Protein AF-A0AAQ4EVG7-F1 (afdb_monomer)

Organism: Amblyomma americanum (NCBI:txid6943)

Mean predicted aligned error: 14.58 Å

Sequence (174 aa):
LSRTGTLNSTKPNLTAVLCPAALTGAGLLLALVPSAGCNQALVSMLLVLAMGVYGLAAGGATPALVDMAPAHAGILYGIAGTVSNASGFLAPLIVGMLTSPAPSLGNWATVFYLTCGIYLLGALAFLAFGSAEVQPWAQPAPQHGTVASHIEHQADNAHRFDLTTSFAESFHMF

Solvent-accessible surface area (backbone atoms only — not comparable to full-atom values): 9787 Å² total; per-residue (Å²): 135,94,84,88,84,82,82,74,80,60,55,37,56,48,42,59,49,46,30,39,50,21,30,44,50,21,20,53,42,40,56,48,43,59,75,48,70,90,44,64,69,61,39,51,54,43,51,53,50,23,52,53,38,38,49,60,22,53,65,43,53,56,57,50,51,42,75,44,26,73,92,51,32,71,62,52,53,48,52,54,48,52,54,50,52,53,50,61,61,49,49,60,55,53,51,50,62,57,32,58,96,62,84,42,75,67,38,51,34,51,52,32,46,51,52,22,49,52,29,45,51,50,26,48,50,40,69,75,71,58,68,55,63,76,50,80,88,49,56,74,71,81,80,76,54,61,67,61,51,51,52,50,56,48,51,53,51,54,63,60,57,65,52,53,69,60,59,64,62,66,71,79,79,120

Foldseek 3Di:
DDDDPDDDPPLLVCLLVLQLVLLLVLLVLLLCLLVVPPPPVSNVVSNVVSVVSNVSNVVSVLVLLCLLAVPCSVVVVVVVVVVVVVVVVVLVVVLVVLQPPHRDSVSVSVSSNVSSVVSNVVSVCSVVPPDSDRDPVRPPPPPPCPVVVVVVVVVVVVVVVVCVVVVVVVVVPD

pLDDT: mean 71.8, std 14.84, range [40.91, 91.81]

Radius of gyration: 27.39 Å; Cα contacts (8 Å, |Δi|>4): 99; chains: 1; bounding box: 39×40×96 Å

Secondary structure (DSSP, 8-state):
----SSSSSHHHHHHHHHHHHHHHHHHHHHHHGGGGTT-HHHHHHHHHHHHHHHHHHHHHHHHHHHHH-TTTHHHHHHHHHHHHHHHHHHHHHHHHHHH-SS--HHHHHHHHHHHHHHHHHHHHHHHHH---S--GGGS-----SHHHHHHHHHHHHHHHHTTHHHHHTTTS--

Structure (mmCIF, N/CA/C/O backbone):
data_AF-A0AAQ4EVG7-F1
#
_entry.id   AF-A0AAQ4EVG7-F1
#
loop_
_atom_site.group_PDB
_atom_site.id
_atom_site.type_symbol
_atom_site.label_atom_id
_atom_site.label_alt_id
_atom_site.label_comp_id
_atom_site.label_asym_id
_atom_site.label_entity_id
_atom_site.label_seq_id
_atom_site.pdbx_PDB_ins_code
_atom_site.Cartn_x
_atom_site.Cartn_y
_atom_site.Cartn_z
_atom_site.occupancy
_atom_site.B_iso_or_equiv
_atom_site.auth_seq_id
_atom_site.auth_comp_id
_atom_site.auth_asym_id
_atom_site.auth_atom_id
_atom_site.pdbx_PDB_model_num
ATOM 1 N N . LEU A 1 1 ? -12.839 23.355 35.235 1.00 40.91 1 LEU A N 1
ATOM 2 C CA . LEU A 1 1 ? -12.023 23.974 34.166 1.00 40.91 1 LEU A CA 1
ATOM 3 C C . LEU A 1 1 ? -12.129 23.108 32.920 1.00 40.91 1 LEU A C 1
ATOM 5 O O . LEU A 1 1 ? -11.715 21.960 32.923 1.00 40.91 1 LEU A O 1
ATOM 9 N N . SER A 1 2 ? -12.831 23.666 31.939 1.00 45.38 2 SER A N 1
ATOM 10 C CA . SER A 1 2 ? -13.255 23.107 30.654 1.00 45.38 2 SER A CA 1
ATOM 11 C C . SER A 1 2 ? -12.107 22.515 29.822 1.00 45.38 2 SER A C 1
ATOM 13 O O . SER A 1 2 ? -11.216 23.277 29.467 1.00 45.38 2 SER A O 1
ATOM 15 N N . ARG A 1 3 ? -12.142 21.206 29.495 1.00 49.12 3 ARG A N 1
ATOM 16 C CA . ARG A 1 3 ? -11.472 20.567 28.327 1.00 49.12 3 ARG A CA 1
ATOM 17 C C . ARG A 1 3 ? -12.003 19.145 28.028 1.00 49.12 3 ARG A C 1
ATOM 19 O O . ARG A 1 3 ? -11.233 18.218 27.815 1.00 49.12 3 ARG A O 1
ATOM 26 N N . THR A 1 4 ? -13.316 18.942 27.977 1.00 51.12 4 THR A N 1
ATOM 27 C CA . THR A 1 4 ? -13.915 17.629 27.630 1.00 51.12 4 THR A CA 1
ATOM 28 C C . THR A 1 4 ? -15.071 17.779 26.638 1.00 51.12 4 THR A C 1
ATOM 30 O O . THR A 1 4 ? -16.145 17.230 26.836 1.00 51.12 4 THR A O 1
ATOM 33 N N . GLY A 1 5 ? -14.873 18.581 25.580 1.00 47.94 5 GLY A N 1
ATOM 34 C CA . GLY A 1 5 ? -15.971 19.005 24.698 1.00 47.94 5 GLY A CA 1
ATOM 35 C C . GLY A 1 5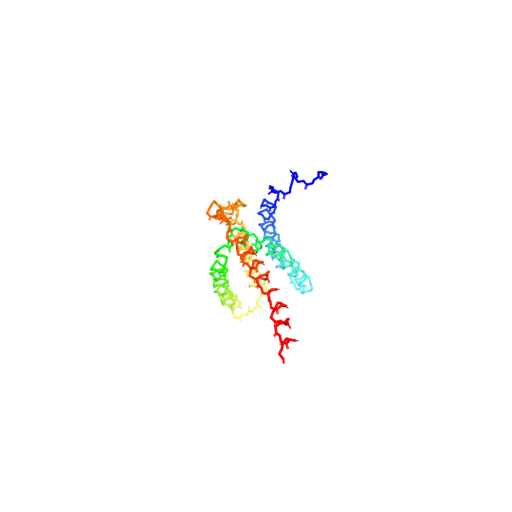 ? -15.955 18.547 23.234 1.00 47.94 5 GLY A C 1
ATOM 36 O O . GLY A 1 5 ? -17.029 18.433 22.663 1.00 47.94 5 GLY A O 1
ATOM 37 N N . THR A 1 6 ? -14.810 18.308 22.576 1.00 42.69 6 THR A N 1
ATOM 38 C CA . THR A 1 6 ? -14.808 18.263 21.086 1.00 42.69 6 THR A CA 1
ATOM 39 C C . THR A 1 6 ? -13.791 17.324 20.413 1.00 42.69 6 THR A C 1
ATOM 41 O O . THR A 1 6 ? -13.544 17.455 19.219 1.00 42.69 6 THR A O 1
ATOM 44 N N . LEU A 1 7 ? -13.198 16.351 21.116 1.00 50.75 7 LEU A N 1
ATOM 45 C CA . LEU A 1 7 ? -12.110 15.512 20.562 1.00 50.75 7 LEU A CA 1
ATOM 46 C C . LEU A 1 7 ? -12.462 14.031 20.318 1.00 50.75 7 LEU A C 1
ATOM 48 O O . LEU A 1 7 ? -11.545 13.220 20.181 1.00 50.75 7 LEU A O 1
ATOM 52 N N . ASN A 1 8 ? -13.751 13.664 20.265 1.00 46.84 8 ASN A N 1
ATOM 53 C CA . ASN A 1 8 ? -14.155 12.252 20.141 1.00 46.84 8 ASN A CA 1
ATOM 54 C C . ASN A 1 8 ? -14.869 11.866 18.830 1.00 46.84 8 ASN A C 1
ATOM 56 O O . ASN A 1 8 ? -14.777 10.716 18.431 1.00 46.84 8 ASN A O 1
ATOM 60 N N . SER A 1 9 ? -15.493 12.798 18.098 1.00 47.34 9 SER A N 1
ATOM 61 C CA . SER A 1 9 ? -16.103 12.481 16.786 1.00 47.34 9 SER A CA 1
ATOM 62 C C . SER A 1 9 ? -15.176 12.705 15.584 1.00 47.34 9 SER A C 1
ATOM 64 O O . SER A 1 9 ? -15.506 12.288 14.481 1.00 47.34 9 SER A O 1
ATOM 66 N N . THR A 1 10 ? -14.009 13.334 15.773 1.00 49.66 10 THR A N 1
ATOM 67 C CA . THR A 1 10 ? -13.109 13.741 14.670 1.00 49.66 10 THR A CA 1
ATOM 68 C C . THR A 1 10 ? -11.925 12.794 14.425 1.00 49.66 10 THR A C 1
ATOM 70 O O . THR A 1 10 ? -11.135 12.997 13.511 1.00 49.66 10 THR A O 1
ATOM 73 N N . LYS A 1 11 ? -11.732 11.777 15.268 1.00 51.19 11 LYS A N 1
ATOM 74 C CA . LYS A 1 11 ? -10.670 10.771 15.096 1.00 51.19 11 LYS A CA 1
ATOM 75 C C . LYS A 1 11 ? -11.030 9.663 14.092 1.00 51.19 11 LYS A C 1
ATOM 77 O O . LYS A 1 11 ? -10.172 9.345 13.264 1.00 51.19 11 LYS A O 1
ATOM 82 N N . PRO A 1 12 ? -12.257 9.101 14.091 1.00 54.12 12 PRO A N 1
ATOM 83 C CA . PRO A 1 12 ? -12.593 8.038 13.147 1.00 54.12 12 PRO A CA 1
ATOM 84 C C . PRO A 1 12 ? -12.619 8.547 11.699 1.00 54.12 12 PRO A C 1
ATOM 86 O O . PRO A 1 12 ? -11.968 7.979 10.824 1.00 54.12 12 PRO A O 1
ATOM 89 N N . ASN A 1 13 ? -13.278 9.677 11.444 1.00 58.50 13 ASN A N 1
ATOM 90 C CA . ASN A 1 13 ? -13.378 10.259 10.104 1.00 58.50 13 ASN A CA 1
ATOM 91 C C . ASN A 1 13 ? -12.028 10.756 9.554 1.00 58.50 13 ASN A C 1
ATOM 93 O O . ASN A 1 13 ? -11.767 10.581 8.368 1.00 58.50 13 ASN A O 1
ATOM 97 N N . LEU A 1 14 ? -11.145 11.327 10.383 1.00 64.88 14 LEU A N 1
ATOM 98 C CA . LEU A 1 14 ? -9.830 11.781 9.925 1.00 64.88 14 LEU A CA 1
ATOM 99 C C . LEU A 1 14 ? -8.975 10.601 9.464 1.00 64.88 14 LEU A C 1
ATOM 101 O O . LEU A 1 14 ? -8.371 10.672 8.402 1.00 64.88 14 LEU A O 1
ATOM 105 N N . THR A 1 15 ? -8.966 9.504 10.219 1.00 63.62 15 THR A N 1
ATOM 106 C CA . THR A 1 15 ? -8.204 8.296 9.866 1.00 63.62 15 THR A CA 1
ATOM 107 C C . THR A 1 15 ? -8.786 7.622 8.622 1.00 63.62 15 THR A C 1
ATOM 109 O O . THR A 1 15 ? -8.046 7.194 7.733 1.00 63.62 15 THR A O 1
ATOM 112 N N . ALA A 1 16 ? -10.117 7.610 8.515 1.00 65.19 16 ALA A N 1
ATOM 113 C CA . ALA A 1 16 ? -10.829 7.064 7.369 1.00 65.19 16 ALA A CA 1
ATOM 114 C C . ALA A 1 16 ? -10.698 7.902 6.090 1.00 65.19 16 ALA A C 1
ATOM 116 O O . ALA A 1 16 ? -10.800 7.352 5.003 1.00 65.19 16 ALA A O 1
ATOM 117 N N . VAL A 1 17 ? -10.445 9.209 6.182 1.00 69.31 17 VAL A N 1
ATOM 118 C CA . VAL A 1 17 ? -10.187 10.055 5.003 1.00 69.31 17 VAL A CA 1
ATOM 119 C C . VAL A 1 17 ? -8.691 10.111 4.682 1.00 69.31 17 VAL A C 1
ATOM 121 O O . VAL A 1 17 ? -8.308 10.087 3.512 1.00 69.31 17 VAL A O 1
ATOM 124 N N . LEU A 1 18 ? -7.829 10.121 5.702 1.00 75.12 18 LEU A N 1
ATOM 125 C CA . LEU A 1 18 ? -6.376 10.187 5.547 1.00 75.12 18 LEU A CA 1
ATOM 126 C C . LEU A 1 18 ? -5.813 8.942 4.858 1.00 75.12 18 LEU A C 1
ATOM 128 O O . LEU A 1 18 ? -4.967 9.073 3.980 1.00 75.12 18 LEU A O 1
ATOM 132 N N . CYS A 1 19 ? -6.283 7.748 5.222 1.00 75.44 19 CYS A N 1
ATOM 133 C CA . CYS A 1 19 ? -5.785 6.492 4.661 1.00 75.44 19 CYS A CA 1
ATOM 134 C C . CYS A 1 19 ? -6.013 6.376 3.134 1.00 75.44 19 CYS A C 1
ATOM 136 O O . CYS A 1 19 ? -5.030 6.241 2.402 1.00 75.44 19 CYS A O 1
ATOM 138 N N . PRO A 1 20 ? -7.243 6.516 2.596 1.00 76.94 20 PRO A N 1
ATOM 139 C CA . PRO A 1 20 ? -7.467 6.472 1.151 1.00 76.94 20 PRO A CA 1
ATOM 140 C C . PRO A 1 20 ? -6.840 7.668 0.417 1.00 76.94 20 PRO A C 1
ATOM 142 O O . PRO A 1 20 ? -6.373 7.507 -0.711 1.00 76.94 20 PRO A O 1
ATOM 145 N N . ALA A 1 21 ? -6.752 8.851 1.037 1.00 79.88 21 ALA A N 1
ATOM 146 C CA . ALA A 1 21 ? -6.054 9.997 0.445 1.00 79.88 21 ALA A CA 1
ATOM 147 C C . ALA A 1 21 ? -4.536 9.758 0.335 1.00 79.88 21 ALA A C 1
ATOM 149 O O . ALA A 1 21 ? -3.918 10.087 -0.676 1.00 79.88 21 ALA A O 1
ATOM 150 N N . ALA A 1 22 ? -3.927 9.129 1.339 1.00 81.19 22 ALA A N 1
ATOM 151 C CA . ALA A 1 22 ? -2.518 8.760 1.312 1.00 81.19 22 ALA A CA 1
ATOM 152 C C . ALA A 1 22 ? -2.242 7.616 0.320 1.00 81.19 22 ALA A C 1
ATOM 154 O O . ALA A 1 22 ? -1.247 7.659 -0.402 1.00 81.19 22 ALA A O 1
ATOM 155 N N . LEU A 1 23 ? -3.144 6.635 0.202 1.00 81.44 23 LEU A N 1
ATOM 156 C CA . LEU A 1 23 ? -3.038 5.555 -0.789 1.00 81.44 23 LEU A CA 1
ATOM 157 C C . LEU A 1 23 ? -3.149 6.076 -2.227 1.00 81.44 23 LEU A C 1
ATOM 159 O O . LEU A 1 23 ? -2.344 5.709 -3.084 1.00 81.44 23 LEU A O 1
ATOM 163 N N . THR A 1 24 ? -4.105 6.970 -2.489 1.00 83.94 24 THR A N 1
ATOM 164 C CA . THR A 1 24 ? -4.248 7.612 -3.806 1.00 83.94 24 THR A CA 1
ATOM 165 C C . THR A 1 24 ? -3.075 8.546 -4.108 1.00 83.94 24 THR A C 1
ATOM 167 O O . THR A 1 24 ? -2.566 8.528 -5.227 1.00 83.94 24 THR A O 1
ATOM 170 N N . GLY A 1 25 ? -2.571 9.288 -3.114 1.00 84.38 25 GLY A N 1
ATOM 171 C CA . GLY A 1 25 ? -1.364 10.110 -3.238 1.00 84.38 25 GLY A CA 1
ATOM 172 C C . GLY A 1 25 ? -0.113 9.290 -3.567 1.00 84.38 25 GLY A C 1
ATOM 173 O O . GLY A 1 25 ? 0.616 9.623 -4.501 1.00 84.38 25 GLY A O 1
ATOM 174 N N . ALA A 1 26 ? 0.110 8.177 -2.864 1.00 85.31 26 ALA A N 1
ATOM 175 C CA . ALA A 1 26 ? 1.210 7.260 -3.157 1.00 85.31 26 ALA A CA 1
ATOM 176 C C . ALA A 1 26 ? 1.058 6.608 -4.545 1.00 85.31 26 ALA A C 1
ATOM 178 O O . ALA A 1 26 ? 2.036 6.509 -5.286 1.00 85.31 26 ALA A O 1
ATOM 179 N N . GLY A 1 27 ? -0.163 6.220 -4.936 1.00 83.38 27 GLY A N 1
ATOM 180 C CA . GLY A 1 27 ? -0.451 5.656 -6.259 1.00 83.38 27 GLY A CA 1
ATOM 181 C C . GLY A 1 27 ? -0.185 6.647 -7.396 1.00 83.38 27 GLY A C 1
ATOM 182 O O . 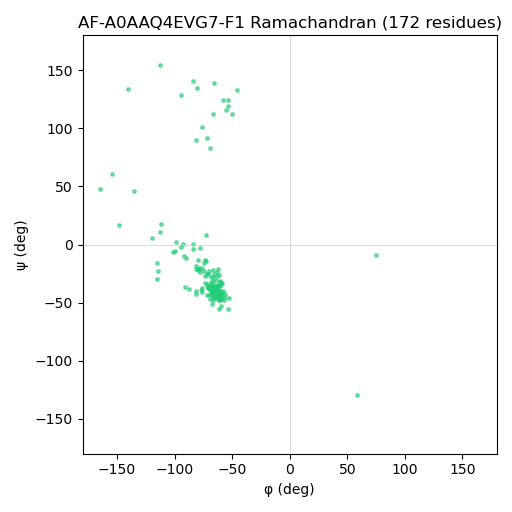GLY A 1 27 ? 0.436 6.290 -8.398 1.00 83.38 27 GLY A O 1
ATOM 183 N N . LEU A 1 28 ? -0.567 7.914 -7.214 1.00 84.44 28 LEU A N 1
ATOM 184 C CA . LEU A 1 28 ? -0.315 8.977 -8.187 1.00 84.44 28 LEU A CA 1
ATOM 185 C C . LEU A 1 28 ? 1.185 9.265 -8.342 1.00 84.44 28 LEU A C 1
ATOM 187 O O . LEU A 1 28 ? 1.668 9.418 -9.464 1.00 84.44 28 LEU A O 1
ATOM 191 N N . LEU A 1 29 ? 1.935 9.278 -7.234 1.00 83.25 29 LEU A N 1
ATOM 192 C CA . LEU A 1 29 ? 3.394 9.422 -7.265 1.00 83.25 29 LEU A CA 1
ATOM 193 C C . LEU A 1 29 ? 4.063 8.254 -8.002 1.00 83.25 29 LEU A C 1
ATOM 195 O O . LEU A 1 29 ? 4.976 8.482 -8.793 1.00 83.25 29 LEU A O 1
ATOM 199 N N . LEU A 1 30 ? 3.578 7.022 -7.811 1.00 82.31 30 LEU A N 1
ATOM 200 C CA . LEU A 1 30 ? 4.067 5.844 -8.535 1.00 82.31 30 LEU A CA 1
ATOM 201 C C . LEU A 1 30 ? 3.732 5.886 -10.031 1.00 82.31 30 LEU A C 1
ATOM 203 O O . LEU A 1 30 ? 4.564 5.499 -10.847 1.00 82.31 30 LEU A O 1
ATOM 207 N N . ALA A 1 31 ? 2.563 6.406 -10.412 1.00 84.56 31 ALA A N 1
ATOM 208 C CA . ALA A 1 31 ? 2.199 6.597 -11.818 1.00 84.56 31 ALA A CA 1
ATOM 209 C C . ALA A 1 31 ? 3.064 7.658 -12.525 1.00 84.56 31 ALA A C 1
ATOM 211 O O . ALA A 1 31 ? 3.185 7.631 -13.750 1.00 84.56 31 ALA A O 1
ATOM 212 N N . LEU A 1 32 ? 3.684 8.570 -11.767 1.00 84.19 32 LEU A N 1
ATOM 213 C CA . LEU A 1 32 ? 4.608 9.575 -12.291 1.00 84.19 32 LEU A CA 1
ATOM 214 C C . LEU A 1 32 ? 6.028 9.015 -12.506 1.00 84.19 32 LEU A C 1
ATOM 216 O O . LEU A 1 32 ? 6.771 9.553 -13.326 1.00 84.19 32 LEU A O 1
ATOM 220 N N . VAL A 1 33 ? 6.405 7.914 -11.844 1.00 84.88 33 VAL A N 1
ATOM 221 C CA . VAL A 1 33 ? 7.749 7.308 -11.953 1.00 84.88 33 VAL A CA 1
ATOM 222 C C . VAL A 1 33 ? 8.139 6.951 -13.400 1.00 84.88 33 VAL A C 1
ATOM 224 O O . VAL A 1 33 ? 9.242 7.318 -13.805 1.00 84.88 33 VAL A O 1
ATOM 227 N N . PRO A 1 34 ? 7.279 6.327 -14.231 1.00 81.69 34 PRO A N 1
ATOM 228 C CA . PRO A 1 34 ? 7.615 6.022 -15.624 1.00 81.69 34 PRO A CA 1
ATOM 229 C C . PRO A 1 34 ? 7.914 7.258 -16.485 1.00 81.69 34 PRO A C 1
ATOM 231 O O . PRO A 1 34 ? 8.676 7.165 -17.445 1.00 81.69 34 PRO A O 1
ATOM 234 N N . SER A 1 35 ? 7.356 8.425 -16.136 1.00 79.31 35 SER A N 1
ATOM 235 C CA . SER A 1 35 ? 7.592 9.679 -16.867 1.00 79.31 35 SER A CA 1
ATOM 236 C C . SER A 1 35 ? 8.981 10.284 -16.613 1.00 79.31 35 SER A C 1
ATOM 238 O O . SER A 1 35 ? 9.446 11.106 -17.399 1.00 79.31 35 SER A O 1
ATOM 240 N N . ALA A 1 36 ? 9.678 9.841 -15.559 1.00 78.12 36 ALA A N 1
ATOM 241 C CA . ALA A 1 36 ? 11.021 10.301 -15.198 1.00 78.12 36 ALA A CA 1
ATOM 242 C C . ALA A 1 36 ? 12.138 9.763 -16.120 1.00 78.12 36 ALA A C 1
ATOM 244 O O . ALA A 1 36 ? 13.269 10.260 -16.079 1.00 78.12 36 ALA A O 1
ATOM 245 N N . GLY A 1 37 ? 11.844 8.759 -16.957 1.00 74.50 37 GLY A N 1
ATOM 246 C CA . GLY A 1 37 ? 12.788 8.204 -17.930 1.00 74.50 37 GLY A CA 1
ATOM 247 C C . GLY A 1 37 ? 14.076 7.669 -17.288 1.00 74.50 37 GLY A C 1
ATOM 248 O O . GLY A 1 37 ? 14.032 6.894 -16.337 1.00 74.50 37 GLY A O 1
ATOM 249 N N . CYS A 1 38 ? 15.237 8.080 -17.815 1.00 74.62 38 CYS A N 1
ATOM 250 C CA . CYS A 1 38 ? 16.559 7.607 -17.372 1.00 74.62 38 CYS A CA 1
ATOM 251 C C . CYS A 1 38 ? 17.134 8.338 -16.142 1.00 74.62 38 CYS A C 1
ATOM 253 O O . CYS A 1 38 ? 18.255 8.033 -15.730 1.00 74.62 38 CYS A O 1
ATOM 255 N N . ASN A 1 39 ? 16.431 9.311 -15.549 1.00 83.88 39 ASN A N 1
ATOM 256 C CA . ASN A 1 39 ? 16.966 10.036 -14.395 1.00 83.88 39 ASN A CA 1
ATOM 257 C C . ASN A 1 39 ? 16.767 9.238 -13.095 1.00 83.88 39 ASN A C 1
ATOM 259 O O . ASN A 1 39 ? 15.769 9.389 -12.387 1.00 83.88 39 ASN A O 1
ATOM 263 N N . GLN A 1 40 ? 17.757 8.407 -12.767 1.00 81.25 40 GLN A N 1
ATOM 264 C CA . GLN A 1 40 ? 17.736 7.528 -11.596 1.00 81.25 40 GLN A CA 1
ATOM 265 C C . GLN A 1 40 ? 17.581 8.282 -10.263 1.00 81.25 40 GLN A C 1
ATOM 267 O O . GLN A 1 40 ? 16.931 7.774 -9.344 1.00 81.25 40 GLN A O 1
ATOM 272 N N . ALA A 1 41 ? 18.131 9.497 -10.152 1.00 86.50 41 ALA A N 1
ATOM 273 C CA . ALA A 1 41 ? 17.988 10.314 -8.948 1.00 86.50 41 ALA A CA 1
ATOM 274 C C . ALA A 1 41 ? 16.527 10.736 -8.744 1.00 86.50 41 ALA A C 1
ATOM 276 O O . ALA A 1 41 ? 15.987 10.594 -7.649 1.00 86.50 41 ALA A O 1
ATOM 277 N N . LEU A 1 42 ? 15.857 11.176 -9.813 1.00 85.75 42 LEU A N 1
ATOM 278 C CA . LEU A 1 42 ? 14.459 11.603 -9.755 1.00 85.75 42 LEU A CA 1
ATOM 279 C C . LEU A 1 42 ? 13.517 10.428 -9.450 1.00 85.75 42 LEU A C 1
ATOM 281 O O . LEU A 1 42 ? 12.640 10.554 -8.597 1.00 85.75 42 LEU A O 1
ATOM 285 N N . VAL A 1 43 ? 13.757 9.264 -10.065 1.00 86.44 43 VAL A N 1
ATOM 286 C CA . VAL A 1 43 ? 13.026 8.017 -9.771 1.00 86.44 43 VAL A CA 1
ATOM 287 C C . VAL A 1 43 ? 13.142 7.637 -8.293 1.00 86.44 43 VAL A C 1
ATOM 289 O O . VAL A 1 43 ? 12.136 7.362 -7.641 1.00 86.44 43 VAL A O 1
ATOM 292 N N . SER A 1 44 ? 14.357 7.664 -7.741 1.00 86.44 44 SER A N 1
ATOM 293 C CA . SER A 1 44 ? 14.597 7.270 -6.348 1.00 86.44 44 SER A CA 1
ATOM 294 C C . SER A 1 44 ? 13.925 8.228 -5.360 1.00 86.44 44 SER A C 1
ATOM 296 O O . SER A 1 44 ? 13.305 7.781 -4.398 1.00 86.44 44 SER A O 1
ATOM 298 N N . MET A 1 45 ? 13.976 9.538 -5.622 1.00 90.38 45 MET A N 1
ATOM 299 C CA . MET A 1 45 ? 13.315 10.545 -4.782 1.00 90.38 45 MET A CA 1
ATOM 300 C C . MET A 1 45 ? 11.788 10.385 -4.786 1.00 90.38 45 MET A C 1
ATOM 302 O O . MET A 1 45 ? 11.165 10.447 -3.726 1.00 90.38 45 MET A O 1
ATOM 306 N N . LEU A 1 46 ? 11.188 10.128 -5.955 1.00 86.94 46 LEU A N 1
ATOM 307 C CA . LEU A 1 46 ? 9.748 9.873 -6.075 1.00 86.94 46 LEU A CA 1
ATOM 308 C C . LEU A 1 46 ? 9.326 8.605 -5.326 1.00 86.94 46 LEU A C 1
ATOM 310 O O . LEU A 1 46 ? 8.303 8.617 -4.642 1.00 86.94 46 LEU A O 1
ATOM 314 N N . LEU A 1 47 ? 10.120 7.533 -5.408 1.00 87.94 47 LEU A N 1
ATOM 315 C CA . LEU A 1 47 ? 9.851 6.285 -4.690 1.00 87.94 47 LEU A CA 1
ATOM 316 C C . LEU A 1 47 ? 9.918 6.471 -3.174 1.00 87.94 47 LEU A C 1
ATOM 318 O O . LEU A 1 47 ? 9.014 6.030 -2.466 1.00 87.94 47 LEU A O 1
ATOM 322 N N . VAL A 1 48 ? 10.949 7.154 -2.671 1.00 91.31 48 VAL A N 1
ATOM 323 C CA . VAL A 1 48 ? 11.081 7.440 -1.234 1.00 91.31 48 VAL A CA 1
ATOM 324 C C . VAL A 1 48 ? 9.908 8.288 -0.745 1.00 91.31 48 VAL A C 1
ATOM 326 O O . VAL A 1 48 ? 9.325 7.982 0.295 1.00 91.31 48 VAL A O 1
ATOM 329 N N . LEU A 1 49 ? 9.512 9.308 -1.510 1.00 89.44 49 LEU A N 1
ATOM 330 C CA . LEU A 1 49 ? 8.363 10.141 -1.168 1.00 89.44 49 LEU A CA 1
ATOM 331 C C . LEU A 1 49 ? 7.057 9.332 -1.160 1.00 89.44 49 LEU A C 1
ATOM 333 O O . LEU A 1 49 ? 6.285 9.441 -0.210 1.00 89.44 49 LEU A O 1
ATOM 337 N N . ALA A 1 50 ? 6.833 8.482 -2.166 1.00 87.50 50 ALA A N 1
ATOM 338 C CA . ALA A 1 50 ? 5.658 7.615 -2.235 1.00 87.50 50 ALA A CA 1
ATOM 339 C C . ALA A 1 50 ? 5.578 6.661 -1.031 1.00 87.50 50 ALA A C 1
ATOM 341 O O . ALA A 1 50 ? 4.512 6.515 -0.433 1.00 87.50 50 ALA A O 1
ATOM 342 N N . MET A 1 51 ? 6.705 6.065 -0.628 1.00 86.50 51 MET A N 1
ATOM 343 C CA . MET A 1 51 ? 6.770 5.201 0.557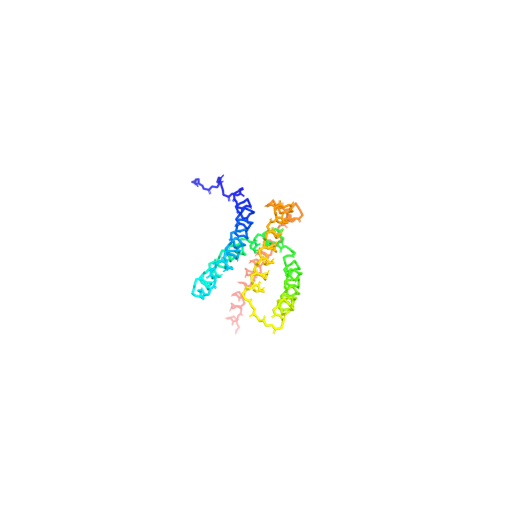 1.00 86.50 51 MET A CA 1
ATOM 344 C C . MET A 1 51 ? 6.580 5.984 1.861 1.00 86.50 51 MET A C 1
ATOM 346 O O . MET A 1 51 ? 5.947 5.480 2.787 1.00 86.50 51 MET A O 1
ATOM 350 N N . GLY A 1 52 ? 7.052 7.232 1.928 1.00 87.25 52 GLY A N 1
ATOM 351 C CA . GLY A 1 52 ? 6.784 8.130 3.054 1.00 87.25 52 GLY A CA 1
ATOM 352 C C . GLY A 1 52 ? 5.293 8.441 3.210 1.00 87.25 52 GLY A C 1
ATOM 353 O O . GLY A 1 52 ? 4.748 8.330 4.309 1.00 87.25 52 GLY A O 1
ATOM 354 N N . VAL A 1 53 ? 4.611 8.752 2.102 1.00 85.25 53 VAL A N 1
ATOM 355 C CA . VAL A 1 53 ? 3.152 8.965 2.077 1.00 85.25 53 VAL A CA 1
ATOM 356 C C . VAL A 1 53 ? 2.399 7.683 2.444 1.00 85.25 53 VAL A C 1
ATOM 358 O O . VAL A 1 53 ? 1.450 7.730 3.223 1.00 85.25 53 VAL A O 1
ATOM 361 N N . TYR A 1 54 ? 2.850 6.522 1.967 1.00 84.94 54 TYR A N 1
ATOM 362 C CA . TYR A 1 54 ? 2.280 5.232 2.361 1.00 84.94 54 TYR A CA 1
ATOM 363 C C . TYR A 1 54 ? 2.446 4.947 3.867 1.00 84.94 54 TYR A C 1
ATOM 365 O O . TYR A 1 54 ? 1.512 4.477 4.519 1.00 84.94 54 TYR A O 1
ATOM 373 N N . GLY A 1 55 ? 3.595 5.293 4.456 1.00 82.19 55 GLY A N 1
ATOM 374 C CA . GLY A 1 55 ? 3.845 5.146 5.893 1.00 82.19 55 GLY A CA 1
ATOM 375 C C . GLY A 1 55 ? 2.876 5.953 6.766 1.00 82.19 55 GLY A C 1
ATOM 376 O O . GLY A 1 55 ? 2.437 5.468 7.810 1.00 82.19 55 GLY A O 1
ATOM 377 N N . LEU A 1 56 ? 2.470 7.143 6.308 1.00 78.56 56 LEU A N 1
ATOM 378 C CA . LEU A 1 56 ? 1.436 7.953 6.968 1.00 78.56 56 LEU A CA 1
ATOM 379 C C . LEU A 1 56 ? 0.072 7.236 7.000 1.00 78.56 56 LEU A C 1
ATOM 381 O O . LEU A 1 56 ? -0.649 7.351 7.990 1.00 78.56 56 LEU A O 1
ATOM 385 N N . ALA A 1 57 ? -0.263 6.455 5.966 1.00 76.12 57 ALA A N 1
ATOM 386 C CA . ALA A 1 57 ? -1.486 5.646 5.932 1.00 76.12 57 ALA A CA 1
ATOM 387 C C . ALA A 1 57 ? -1.425 4.475 6.928 1.00 76.12 57 ALA A C 1
ATOM 389 O O . ALA A 1 57 ? -2.349 4.265 7.719 1.00 76.12 57 ALA A O 1
ATOM 390 N N . ALA A 1 58 ? -0.308 3.738 6.932 1.00 72.12 58 ALA A N 1
ATOM 391 C CA . ALA A 1 58 ? -0.102 2.587 7.812 1.00 72.12 58 ALA A CA 1
ATOM 392 C C . ALA A 1 58 ? -0.128 2.976 9.303 1.00 72.12 58 ALA A C 1
ATOM 394 O O . ALA A 1 58 ? -0.673 2.240 10.134 1.00 72.12 58 ALA A O 1
ATOM 395 N N . GLY A 1 59 ? 0.394 4.163 9.632 1.00 77.00 59 GLY A N 1
ATOM 396 C CA . GLY A 1 59 ? 0.350 4.721 10.984 1.00 77.00 59 GLY A CA 1
ATOM 397 C C . GLY A 1 59 ? -1.067 5.003 11.496 1.00 77.00 59 GLY A C 1
ATOM 398 O O . GLY A 1 59 ? -1.286 4.947 12.702 1.00 77.00 59 GLY A O 1
ATOM 399 N N . GLY A 1 60 ? -2.033 5.260 10.607 1.00 70.88 60 GLY A N 1
ATOM 400 C CA . GLY A 1 60 ? -3.441 5.457 10.969 1.00 70.88 60 GLY A CA 1
ATOM 401 C C . GLY A 1 60 ? -4.250 4.158 11.028 1.00 70.88 60 GLY A C 1
ATOM 402 O O . GLY A 1 60 ? -5.081 3.983 11.916 1.00 70.88 60 GLY A O 1
ATOM 403 N N . ALA A 1 61 ? -3.993 3.220 10.114 1.00 68.44 61 ALA A N 1
ATOM 404 C CA . ALA A 1 61 ? -4.761 1.976 10.021 1.00 68.44 61 ALA A CA 1
ATOM 405 C C . ALA A 1 61 ? -4.472 0.990 11.170 1.00 68.44 61 ALA A C 1
ATOM 407 O O . ALA A 1 61 ? -5.377 0.303 11.641 1.00 68.44 61 ALA A O 1
ATOM 408 N N . THR A 1 62 ? -3.223 0.935 11.641 1.00 72.38 62 THR A N 1
ATOM 409 C CA . THR A 1 62 ? -2.791 -0.032 12.668 1.00 72.38 62 THR A CA 1
ATOM 410 C C . THR A 1 62 ? -3.437 0.251 14.039 1.00 72.38 62 THR A C 1
ATOM 412 O O . THR A 1 62 ? -4.081 -0.642 14.593 1.00 72.38 62 THR A O 1
ATOM 415 N N . PRO A 1 63 ? -3.393 1.483 14.589 1.00 68.44 63 PRO A N 1
ATOM 416 C CA . PRO A 1 63 ? -4.084 1.789 15.844 1.00 68.44 63 PRO A CA 1
ATOM 417 C C . PRO A 1 63 ? -5.601 1.629 15.718 1.00 68.44 63 PRO A C 1
ATOM 419 O O . PRO A 1 63 ? -6.221 1.033 16.591 1.00 68.44 63 PRO A O 1
ATOM 422 N N . ALA A 1 64 ? -6.185 2.046 14.587 1.00 70.06 64 ALA A N 1
ATOM 423 C CA . ALA A 1 64 ? -7.622 1.929 14.350 1.00 70.06 64 ALA A CA 1
ATOM 424 C C . ALA A 1 64 ? -8.125 0.473 14.399 1.00 70.06 64 ALA A C 1
ATOM 426 O O . ALA A 1 64 ? -9.235 0.222 14.861 1.00 70.06 64 ALA A O 1
ATOM 427 N N . LEU A 1 65 ? -7.316 -0.500 13.964 1.00 66.69 65 LEU A N 1
ATOM 428 C CA . LEU A 1 65 ? -7.674 -1.921 14.018 1.00 66.69 65 LEU A CA 1
ATOM 429 C C . LEU A 1 65 ? -7.620 -2.495 15.444 1.00 66.69 65 LEU A C 1
ATOM 431 O O . LEU A 1 65 ? -8.424 -3.359 15.791 1.00 66.69 65 LEU A O 1
ATOM 435 N N . VAL A 1 66 ? -6.700 -1.999 16.278 1.00 69.12 66 VAL A N 1
ATOM 436 C CA . VAL A 1 66 ? -6.641 -2.344 17.711 1.00 69.12 66 VAL A CA 1
ATOM 437 C C . VAL A 1 66 ? -7.820 -1.716 18.451 1.00 69.12 66 VAL A C 1
ATOM 439 O O . VAL A 1 66 ? -8.472 -2.395 19.243 1.00 69.12 66 VAL A O 1
ATOM 442 N N . ASP A 1 67 ? -8.125 -0.457 18.141 1.00 66.56 67 ASP A N 1
ATOM 443 C CA . ASP A 1 67 ? -9.230 0.292 18.740 1.00 66.56 67 ASP A CA 1
ATOM 444 C C . ASP A 1 67 ? -10.595 -0.319 18.379 1.00 66.56 67 ASP A C 1
ATOM 446 O O . ASP A 1 67 ? -11.507 -0.338 19.205 1.00 66.56 67 ASP A O 1
ATOM 450 N N . MET A 1 68 ? -10.735 -0.871 17.167 1.00 62.03 68 MET A N 1
ATOM 451 C CA . MET A 1 68 ? -11.959 -1.540 16.715 1.00 62.03 68 MET A CA 1
ATOM 452 C C . MET A 1 68 ? -12.166 -2.942 17.294 1.00 62.03 68 MET A C 1
ATOM 454 O O . MET A 1 68 ? -13.287 -3.431 17.237 1.00 62.03 68 MET A O 1
ATOM 458 N N . ALA A 1 69 ? -11.140 -3.637 17.791 1.00 64.25 69 ALA A N 1
ATOM 459 C CA . ALA A 1 69 ? -11.291 -5.034 18.210 1.00 64.25 69 ALA A CA 1
ATOM 460 C C . ALA A 1 69 ? -10.278 -5.462 19.285 1.00 64.25 69 ALA A C 1
ATOM 462 O O . ALA A 1 69 ? -9.533 -6.422 19.069 1.00 64.25 69 ALA A O 1
ATOM 463 N N . PRO A 1 70 ? -10.254 -4.833 20.473 1.00 61.03 70 PRO A N 1
ATOM 464 C CA . PRO A 1 70 ? -9.221 -5.099 21.477 1.00 61.03 70 PRO A CA 1
ATOM 465 C C . PRO A 1 70 ? -9.195 -6.565 21.946 1.00 61.03 70 PRO A C 1
ATOM 467 O O . PRO A 1 70 ? -8.127 -7.105 22.219 1.00 61.03 70 PRO A O 1
ATOM 470 N N . ALA A 1 71 ? -10.347 -7.246 21.971 1.00 68.12 71 ALA A N 1
ATOM 471 C CA . ALA A 1 71 ? -10.449 -8.654 22.367 1.00 68.12 71 ALA A CA 1
ATOM 472 C C . ALA A 1 71 ? -10.043 -9.661 21.267 1.00 68.12 71 ALA A C 1
ATOM 474 O O . ALA A 1 71 ? -9.688 -10.793 21.581 1.00 68.12 71 ALA A O 1
ATOM 475 N N . HIS A 1 72 ? -10.081 -9.267 19.987 1.00 71.75 72 HIS A N 1
ATOM 476 C CA . HIS A 1 72 ? -9.826 -10.154 18.836 1.00 71.75 72 HIS A CA 1
ATOM 477 C C . HIS A 1 72 ? -8.638 -9.704 17.971 1.00 71.75 72 HIS A C 1
ATOM 479 O O . HIS A 1 72 ? -8.361 -10.316 16.936 1.00 71.75 72 HIS A O 1
ATOM 485 N N . ALA A 1 73 ? -7.910 -8.667 18.397 1.00 73.25 73 ALA A N 1
ATOM 486 C CA . ALA A 1 73 ? -6.810 -8.069 17.651 1.00 73.25 73 ALA A CA 1
ATOM 487 C C . ALA A 1 73 ? -5.769 -9.116 17.229 1.00 73.25 73 ALA A C 1
ATOM 489 O O . ALA A 1 73 ? -5.407 -9.167 16.060 1.00 73.25 73 ALA A O 1
ATOM 490 N N . GLY A 1 74 ? -5.344 -10.011 18.128 1.00 76.38 74 GLY A N 1
ATOM 491 C CA . GLY A 1 74 ? -4.312 -11.013 17.822 1.00 76.38 74 GLY A CA 1
ATOM 492 C C . GLY A 1 74 ? -4.664 -11.943 16.653 1.00 76.38 74 GLY A C 1
ATOM 493 O O . GLY A 1 74 ? -3.822 -12.197 15.793 1.00 76.38 74 GLY A O 1
ATOM 494 N N . ILE A 1 75 ? -5.917 -12.403 16.574 1.00 82.62 75 ILE A N 1
ATOM 495 C CA . ILE A 1 75 ? -6.380 -13.278 15.484 1.00 82.62 75 ILE A CA 1
ATOM 496 C C . ILE A 1 75 ? -6.500 -12.481 14.181 1.00 82.62 75 ILE A C 1
ATOM 498 O O . ILE A 1 75 ? -6.035 -12.943 13.138 1.00 82.62 75 ILE A O 1
ATOM 502 N N . LEU A 1 76 ? -7.062 -11.267 14.237 1.00 79.06 76 LEU A N 1
ATOM 503 C CA . LEU A 1 76 ? -7.175 -10.383 13.073 1.00 79.06 76 LEU A CA 1
ATOM 504 C C . LEU A 1 76 ? -5.800 -10.037 12.487 1.00 79.06 76 LEU A C 1
ATOM 506 O O . LEU A 1 76 ? -5.599 -10.160 11.280 1.00 79.06 76 LEU A O 1
ATOM 510 N N . TYR A 1 77 ? -4.846 -9.658 13.340 1.00 82.06 77 TYR A N 1
ATOM 511 C CA . TYR A 1 77 ? -3.468 -9.373 12.944 1.00 82.06 77 TYR A CA 1
ATOM 512 C C . TYR A 1 77 ? -2.767 -10.607 12.381 1.00 82.06 77 TYR A C 1
ATOM 514 O O . TYR A 1 77 ? -2.042 -10.493 11.393 1.00 82.06 77 TYR A O 1
ATOM 522 N N . GLY A 1 78 ? -3.011 -11.788 12.956 1.00 85.75 78 GLY A N 1
ATOM 523 C CA . GLY A 1 78 ? -2.496 -13.050 12.431 1.00 85.75 78 GLY A CA 1
ATOM 524 C C . GLY A 1 78 ? -2.983 -13.315 11.007 1.00 85.75 78 GLY A C 1
ATOM 525 O O . GLY A 1 78 ? -2.170 -13.497 10.101 1.00 85.75 78 GLY A O 1
ATOM 526 N N . ILE A 1 79 ? -4.299 -13.258 10.780 1.00 86.00 79 ILE A N 1
ATOM 527 C CA . ILE A 1 79 ? -4.896 -13.472 9.452 1.00 86.00 79 ILE A CA 1
ATOM 528 C C . ILE A 1 79 ? -4.395 -12.412 8.462 1.00 86.00 79 ILE A C 1
ATOM 530 O O . ILE A 1 79 ? -3.909 -12.765 7.385 1.00 86.00 79 ILE A O 1
ATOM 534 N N . ALA A 1 80 ? -4.423 -11.130 8.838 1.00 84.75 80 ALA A N 1
ATOM 535 C CA . ALA A 1 80 ? -3.918 -10.041 8.003 1.00 84.75 80 ALA A CA 1
ATOM 536 C C . ALA A 1 80 ? -2.437 -10.237 7.637 1.00 84.75 80 ALA A C 1
ATOM 538 O O . ALA A 1 80 ? -2.047 -10.039 6.484 1.00 84.75 80 ALA A O 1
ATOM 539 N N . GLY A 1 81 ? -1.621 -10.700 8.586 1.00 87.94 81 GLY A N 1
ATOM 540 C CA . GLY A 1 81 ? -0.220 -11.041 8.363 1.00 87.94 81 GLY A CA 1
ATOM 541 C C . GLY A 1 81 ? -0.039 -12.207 7.390 1.00 87.94 81 GLY A C 1
ATOM 542 O O . GLY A 1 81 ? 0.834 -12.142 6.526 1.00 87.94 81 GLY A O 1
ATOM 543 N N . THR A 1 82 ? -0.867 -13.255 7.464 1.00 90.62 82 THR A N 1
ATOM 544 C CA . THR A 1 82 ? -0.788 -14.377 6.507 1.00 90.62 82 THR A CA 1
ATOM 545 C C . THR A 1 82 ? -1.121 -13.948 5.079 1.00 90.62 82 THR A C 1
ATOM 547 O O . THR A 1 82 ? -0.375 -14.281 4.158 1.00 90.62 82 THR A O 1
ATOM 550 N N . VAL A 1 83 ? -2.173 -13.143 4.8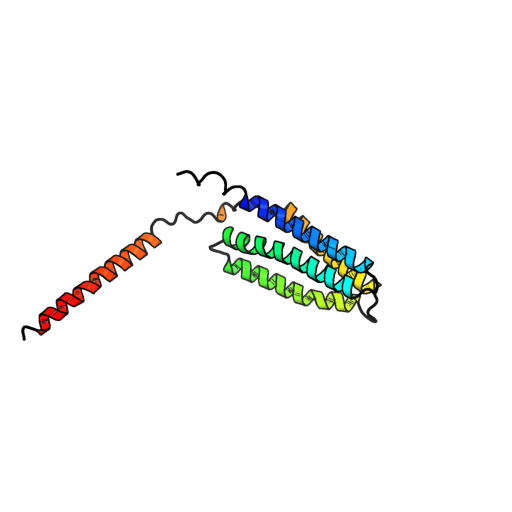94 1.00 87.88 83 VAL A N 1
ATOM 551 C CA . VAL A 1 83 ? -2.548 -12.591 3.582 1.00 87.88 83 VAL A CA 1
ATOM 552 C C . VAL A 1 83 ? -1.450 -11.662 3.060 1.00 87.88 83 VAL A C 1
ATOM 554 O O . VAL A 1 83 ? -1.065 -11.748 1.893 1.00 87.88 83 VAL A O 1
ATOM 557 N N . SER A 1 84 ? -0.881 -10.834 3.940 1.00 85.75 84 SER A N 1
ATOM 558 C CA . SER A 1 84 ? 0.229 -9.936 3.598 1.00 85.75 84 SER A CA 1
ATOM 559 C C . SER A 1 84 ? 1.457 -10.718 3.130 1.00 85.75 84 SER A C 1
ATOM 561 O O . SER A 1 84 ? 1.993 -10.437 2.060 1.00 85.75 84 SER A O 1
ATOM 563 N N . ASN A 1 85 ? 1.860 -11.759 3.860 1.00 91.81 85 ASN A N 1
ATOM 564 C CA . ASN A 1 85 ? 2.993 -12.605 3.477 1.00 91.81 85 ASN A CA 1
ATOM 565 C C . ASN A 1 85 ? 2.742 -13.371 2.170 1.00 91.81 85 ASN A C 1
ATOM 567 O O . ASN A 1 85 ? 3.634 -13.443 1.325 1.00 91.81 85 ASN A O 1
ATOM 571 N N . ALA A 1 86 ? 1.528 -13.890 1.959 1.00 91.25 86 ALA A N 1
ATOM 572 C CA . ALA A 1 86 ? 1.164 -14.546 0.704 1.00 91.25 86 ALA A CA 1
ATOM 573 C C . ALA A 1 86 ? 1.282 -13.579 -0.487 1.00 91.25 86 ALA A C 1
ATOM 575 O O . ALA A 1 86 ? 1.876 -13.918 -1.511 1.00 91.25 86 ALA A O 1
ATOM 576 N N . SER A 1 87 ? 0.790 -12.346 -0.332 1.00 87.50 87 SER A N 1
ATOM 577 C CA . SER A 1 87 ? 0.923 -11.308 -1.360 1.00 87.50 87 SER A CA 1
ATOM 578 C C . SER A 1 87 ? 2.387 -10.926 -1.622 1.00 87.50 87 SER A C 1
ATOM 580 O O . SER A 1 87 ? 2.783 -10.763 -2.777 1.00 87.50 87 SER A O 1
ATOM 582 N N . GLY A 1 88 ? 3.215 -10.885 -0.572 1.00 87.88 88 GLY A N 1
ATOM 583 C CA . GLY A 1 88 ? 4.650 -10.621 -0.666 1.00 87.88 88 GLY A CA 1
ATOM 584 C C . GLY A 1 88 ? 5.416 -11.699 -1.434 1.00 87.88 88 GLY A C 1
ATOM 585 O O . GLY A 1 88 ? 6.387 -11.382 -2.115 1.00 87.88 88 GLY A O 1
ATOM 586 N N . PHE A 1 89 ? 4.956 -12.952 -1.393 1.00 91.00 89 PHE A N 1
ATOM 587 C CA . PHE A 1 89 ? 5.522 -14.035 -2.200 1.00 91.00 89 PHE A CA 1
ATOM 588 C C . PHE A 1 89 ? 5.084 -13.965 -3.672 1.00 91.00 89 PHE A C 1
ATOM 590 O O . PHE A 1 89 ? 5.875 -14.234 -4.575 1.00 91.00 89 PHE A O 1
ATOM 597 N N . LEU A 1 90 ? 3.833 -13.573 -3.931 1.00 89.94 90 LEU A N 1
ATOM 598 C CA . LEU A 1 90 ? 3.290 -13.465 -5.289 1.00 89.94 90 LEU A CA 1
ATOM 599 C C . LEU A 1 90 ? 3.863 -12.274 -6.070 1.00 89.94 90 LEU A C 1
ATOM 601 O O . LEU A 1 90 ? 4.065 -12.373 -7.281 1.00 89.94 90 LEU A O 1
ATOM 605 N N . ALA A 1 91 ? 4.158 -11.164 -5.393 1.00 87.88 91 ALA A N 1
ATOM 606 C CA . ALA A 1 91 ? 4.677 -9.947 -6.016 1.00 87.88 91 ALA A CA 1
ATOM 607 C C . ALA A 1 91 ? 5.941 -10.167 -6.885 1.00 87.88 91 ALA A C 1
ATOM 609 O O . ALA A 1 91 ? 5.897 -9.837 -8.074 1.00 87.88 91 ALA A O 1
ATOM 610 N N . PRO A 1 92 ? 7.049 -10.753 -6.384 1.00 88.62 92 PRO A N 1
ATOM 611 C CA . PRO A 1 92 ? 8.254 -10.964 -7.188 1.00 88.62 92 PRO A CA 1
ATOM 612 C C . PRO A 1 92 ? 8.055 -11.973 -8.327 1.00 88.62 92 PRO A C 1
ATOM 614 O O . PRO A 1 92 ? 8.709 -11.842 -9.360 1.00 88.62 92 PRO A O 1
ATOM 617 N N . LEU A 1 93 ? 7.135 -12.938 -8.193 1.00 90.00 93 LEU A N 1
ATOM 618 C CA . LEU A 1 93 ? 6.809 -13.878 -9.273 1.00 90.00 93 LEU A CA 1
ATOM 619 C C . LEU A 1 93 ? 6.159 -13.156 -10.459 1.00 90.00 93 LEU A C 1
ATOM 621 O O . LEU A 1 93 ? 6.553 -13.363 -11.606 1.00 90.00 93 LEU A O 1
ATOM 625 N N . ILE A 1 94 ? 5.203 -12.267 -10.182 1.00 87.69 94 ILE A N 1
ATOM 626 C CA . ILE A 1 94 ? 4.518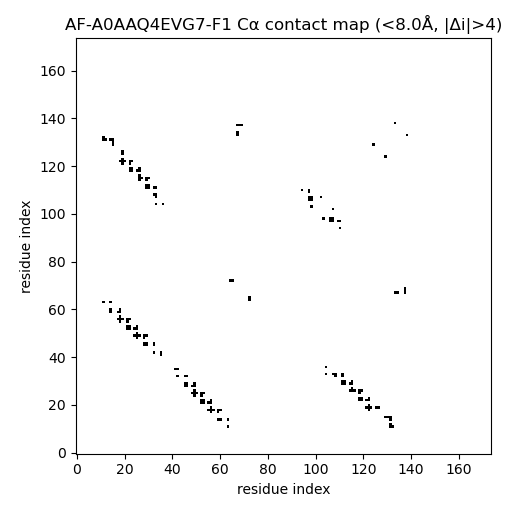 -11.477 -11.213 1.00 87.69 94 ILE A CA 1
ATOM 627 C C . ILE A 1 94 ? 5.498 -10.503 -11.876 1.00 87.69 94 ILE A C 1
ATOM 629 O O . ILE A 1 94 ? 5.565 -10.438 -13.104 1.00 87.69 94 ILE A O 1
ATOM 633 N N . VAL A 1 95 ? 6.304 -9.789 -11.083 1.00 88.62 95 VAL A N 1
ATOM 634 C CA . VAL A 1 95 ? 7.326 -8.865 -11.606 1.00 88.62 95 VAL A CA 1
ATOM 635 C C . VAL A 1 95 ? 8.359 -9.609 -12.456 1.00 88.62 95 VAL A C 1
ATOM 637 O O . VAL A 1 95 ? 8.739 -9.125 -13.524 1.00 88.62 95 VAL A O 1
ATOM 640 N N . GLY A 1 96 ? 8.773 -10.803 -12.026 1.00 86.88 96 GLY A N 1
ATOM 641 C CA . GLY A 1 96 ? 9.695 -11.658 -12.770 1.00 86.88 96 GLY A CA 1
ATOM 642 C C . GLY A 1 96 ? 9.149 -12.060 -14.140 1.00 86.88 96 GLY A C 1
ATOM 643 O O . GLY A 1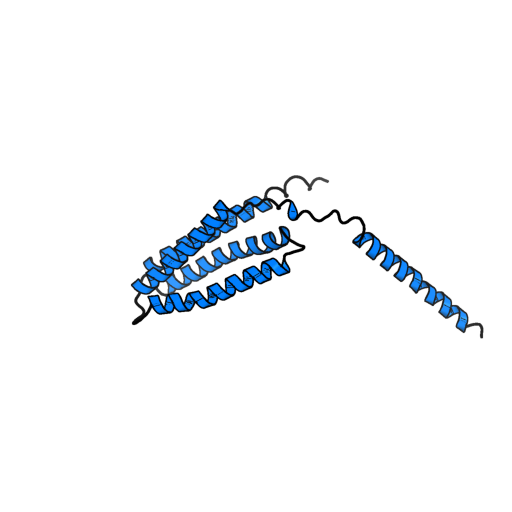 96 ? 9.866 -11.953 -15.133 1.00 86.88 96 GLY A O 1
ATOM 644 N N . MET A 1 97 ? 7.869 -12.440 -14.219 1.00 86.88 97 MET A N 1
ATOM 645 C CA . MET A 1 97 ? 7.212 -12.754 -15.494 1.00 86.88 97 MET A CA 1
ATOM 646 C C . MET A 1 97 ? 7.085 -11.528 -16.406 1.00 86.88 97 MET A C 1
ATOM 648 O O . MET A 1 97 ? 7.331 -11.637 -17.603 1.00 86.88 97 MET A O 1
ATOM 652 N N . LEU A 1 98 ? 6.755 -10.357 -15.852 1.00 83.50 98 LEU A N 1
ATOM 653 C CA . LEU A 1 98 ? 6.610 -9.111 -16.619 1.00 83.50 98 LEU A CA 1
ATOM 654 C C . LEU A 1 98 ? 7.946 -8.553 -17.138 1.00 83.50 98 LEU A C 1
ATOM 656 O O . LEU A 1 98 ? 7.964 -7.788 -18.100 1.00 83.50 98 LEU A O 1
ATOM 660 N N . THR A 1 99 ? 9.061 -8.923 -16.507 1.00 84.69 99 THR A N 1
ATOM 661 C CA . THR A 1 99 ? 10.399 -8.389 -16.819 1.00 84.69 99 THR A CA 1
ATOM 662 C C . THR A 1 99 ? 11.244 -9.355 -17.665 1.00 84.69 99 THR A C 1
ATOM 664 O O . THR A 1 99 ? 12.323 -8.990 -18.131 1.00 84.69 99 THR A O 1
ATOM 667 N N . SER A 1 100 ? 10.767 -10.579 -17.910 1.00 81.19 100 SER A N 1
ATOM 668 C CA . SER A 1 100 ? 11.461 -11.577 -18.736 1.00 81.19 100 SER A CA 1
ATOM 669 C C . SER A 1 100 ? 11.174 -11.370 -20.232 1.00 81.19 100 SER A C 1
ATOM 671 O O . SER A 1 100 ? 10.029 -11.078 -20.577 1.00 81.19 100 SER A O 1
ATOM 673 N N . PRO A 1 101 ? 12.149 -11.532 -21.156 1.00 71.69 101 PRO A N 1
ATOM 674 C CA . PRO A 1 101 ? 13.531 -12.002 -20.972 1.00 71.69 101 PRO A CA 1
ATOM 675 C C . PRO A 1 101 ? 14.573 -10.901 -20.690 1.00 71.69 101 PRO A C 1
ATOM 677 O O . PRO A 1 101 ? 15.701 -11.225 -20.327 1.00 71.69 101 PRO A O 1
ATOM 680 N N . ALA A 1 102 ? 14.231 -9.617 -20.851 1.00 78.69 102 ALA A N 1
ATOM 681 C CA . ALA A 1 102 ? 15.134 -8.500 -20.572 1.00 78.69 102 ALA A CA 1
ATOM 682 C C . ALA A 1 102 ? 14.393 -7.328 -19.899 1.00 78.69 102 ALA A C 1
ATOM 684 O O . ALA A 1 102 ? 13.328 -6.921 -20.380 1.00 78.69 102 ALA A O 1
ATOM 685 N N . PRO A 1 103 ? 14.956 -6.736 -18.826 1.00 77.81 103 PRO A N 1
ATOM 686 C CA . PRO A 1 103 ? 14.374 -5.567 -18.185 1.00 77.81 103 PRO A CA 1
ATOM 687 C C . PRO A 1 103 ? 14.429 -4.366 -19.131 1.00 77.81 103 PRO A C 1
ATOM 689 O O . PRO A 1 103 ? 15.497 -3.842 -19.433 1.00 77.81 103 PRO A O 1
ATOM 692 N N . SER A 1 104 ? 13.261 -3.917 -19.584 1.00 83.94 104 SER A N 1
ATOM 693 C CA . SER A 1 104 ? 13.103 -2.692 -20.367 1.00 83.94 104 SER A CA 1
ATOM 694 C C . SER A 1 104 ? 12.335 -1.644 -19.563 1.00 83.94 104 SER A C 1
ATOM 696 O O . SER A 1 104 ? 11.541 -1.978 -18.681 1.00 83.94 104 SER A O 1
ATOM 698 N N . LEU A 1 105 ? 12.541 -0.364 -19.880 1.00 79.56 105 LEU A N 1
ATOM 699 C CA . LEU A 1 105 ? 11.850 0.740 -19.204 1.00 79.56 105 LEU A CA 1
ATOM 700 C C . LEU A 1 105 ? 10.318 0.646 -19.368 1.00 79.56 105 LEU A C 1
ATOM 702 O O . LEU A 1 105 ? 9.580 0.969 -18.442 1.00 79.56 105 LEU A O 1
ATOM 706 N N . GLY A 1 106 ? 9.837 0.111 -20.499 1.00 80.31 106 GLY A N 1
ATOM 707 C CA . GLY A 1 106 ? 8.412 -0.156 -20.737 1.00 80.31 106 GLY A CA 1
ATOM 708 C C . GLY A 1 106 ? 7.843 -1.303 -19.888 1.00 80.31 106 GLY A C 1
ATOM 709 O O . GLY A 1 106 ? 6.723 -1.201 -19.382 1.00 80.31 106 GLY A O 1
ATOM 710 N N . ASN A 1 107 ? 8.626 -2.362 -19.656 1.00 84.38 107 ASN A N 1
ATOM 711 C CA . ASN A 1 107 ? 8.216 -3.471 -18.786 1.00 84.38 107 ASN A CA 1
ATOM 712 C C . ASN A 1 107 ? 8.061 -2.988 -17.335 1.00 84.38 107 ASN A C 1
ATOM 714 O O . ASN A 1 107 ? 7.050 -3.259 -16.688 1.00 84.38 107 ASN A O 1
ATOM 718 N N . TRP A 1 108 ? 9.008 -2.177 -16.851 1.00 85.88 108 TRP A N 1
ATOM 719 C CA . TRP A 1 108 ? 8.933 -1.569 -15.519 1.00 85.88 108 TRP A CA 1
ATOM 720 C C . TRP A 1 108 ? 7.797 -0.553 -15.387 1.00 85.88 108 TRP A C 1
ATOM 722 O O . TRP A 1 108 ? 7.134 -0.522 -14.352 1.00 85.88 108 TRP A O 1
ATOM 732 N N . ALA A 1 109 ? 7.506 0.224 -16.434 1.00 84.81 109 ALA A N 1
ATOM 733 C CA . ALA A 1 109 ? 6.344 1.111 -16.444 1.00 84.81 109 ALA A CA 1
ATOM 734 C C . ALA A 1 109 ? 5.040 0.337 -16.189 1.00 84.81 109 ALA A C 1
ATOM 736 O O . ALA A 1 109 ? 4.222 0.757 -15.372 1.00 84.81 109 ALA A O 1
ATOM 737 N N . THR A 1 110 ? 4.889 -0.837 -16.808 1.00 85.38 110 THR A N 1
ATOM 738 C CA . THR A 1 110 ? 3.731 -1.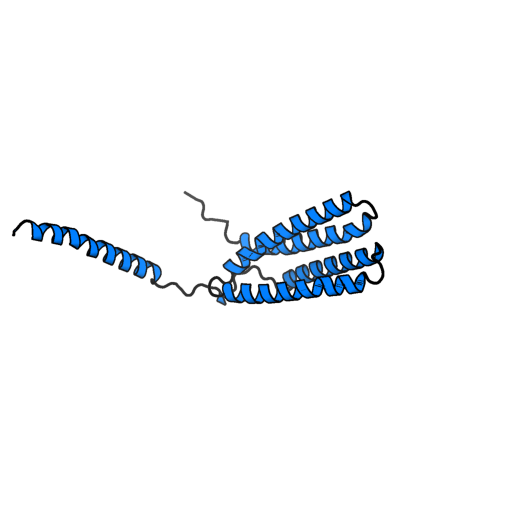724 -16.605 1.00 85.38 110 THR A CA 1
ATOM 739 C C . THR A 1 110 ? 3.611 -2.186 -15.148 1.00 85.38 110 THR A C 1
ATOM 741 O O . THR A 1 110 ? 2.513 -2.180 -14.593 1.00 85.38 110 THR A O 1
ATOM 744 N N . VAL A 1 111 ? 4.729 -2.510 -14.489 1.00 88.31 111 VAL A N 1
ATOM 745 C CA . VAL A 1 111 ? 4.760 -2.877 -13.059 1.00 88.31 111 VAL A CA 1
ATOM 746 C C . VAL A 1 111 ? 4.323 -1.708 -12.165 1.00 88.31 111 VAL A C 1
ATOM 748 O O . VAL A 1 111 ? 3.543 -1.899 -11.226 1.00 88.31 111 VAL A O 1
ATOM 751 N N . PHE A 1 112 ? 4.764 -0.484 -12.468 1.00 86.12 112 PHE A N 1
ATOM 752 C CA . PHE A 1 112 ? 4.343 0.709 -11.726 1.00 86.12 112 PHE A CA 1
ATOM 753 C C . PHE A 1 112 ? 2.854 1.018 -11.923 1.00 86.12 112 PHE A C 1
ATOM 755 O O . PHE A 1 112 ? 2.162 1.311 -10.945 1.00 86.12 112 PHE A O 1
ATOM 762 N N . TYR A 1 113 ? 2.329 0.876 -13.144 1.00 86.44 113 TYR A N 1
ATOM 763 C CA . TYR A 1 113 ? 0.893 1.017 -13.403 1.00 86.44 113 TYR A CA 1
ATOM 764 C C . TYR A 1 113 ? 0.062 -0.056 -12.690 1.00 86.44 113 TYR A C 1
ATOM 766 O O . TYR A 1 113 ? -0.981 0.269 -12.123 1.00 86.44 113 TYR A O 1
ATOM 774 N N . LEU A 1 114 ? 0.540 -1.304 -12.644 1.00 89.12 114 LEU A N 1
ATOM 775 C CA . LEU A 1 114 ? -0.102 -2.378 -11.881 1.00 89.12 114 LEU A CA 1
ATOM 776 C C . LEU A 1 114 ? -0.176 -2.023 -10.388 1.00 89.12 114 LEU A C 1
ATOM 778 O O . LEU A 1 114 ? -1.236 -2.127 -9.775 1.00 89.12 114 LEU A O 1
ATOM 782 N N . THR A 1 115 ? 0.933 -1.544 -9.820 1.00 86.75 115 THR A N 1
ATOM 783 C CA . THR A 1 115 ? 1.003 -1.128 -8.408 1.00 86.75 115 THR A CA 1
ATOM 784 C C . THR A 1 115 ? 0.052 0.034 -8.116 1.00 86.75 115 THR A C 1
ATOM 786 O O . THR A 1 115 ? -0.671 0.004 -7.121 1.00 86.75 115 THR A O 1
ATOM 789 N N . CYS A 1 116 ? -0.014 1.023 -9.013 1.00 86.69 116 CYS A N 1
ATOM 790 C CA . CYS A 1 116 ? -0.981 2.116 -8.924 1.00 86.69 116 CYS A CA 1
ATOM 791 C C . CYS A 1 116 ? -2.428 1.592 -8.922 1.00 86.69 116 CYS A C 1
ATOM 793 O O . CYS A 1 116 ? -3.222 1.982 -8.067 1.00 86.69 116 CYS A O 1
ATOM 795 N N . GLY A 1 117 ? -2.757 0.646 -9.809 1.00 86.06 117 GLY A N 1
ATOM 796 C CA . GLY A 1 117 ? -4.073 0.006 -9.850 1.00 86.06 117 GLY A CA 1
ATOM 797 C C . GLY A 1 117 ? -4.433 -0.716 -8.549 1.00 86.06 117 GLY A C 1
ATOM 798 O O . GLY A 1 117 ? -5.554 -0.578 -8.063 1.00 86.06 117 GLY A O 1
ATOM 799 N N . ILE A 1 118 ? -3.477 -1.422 -7.938 1.00 87.44 118 ILE A N 1
ATOM 800 C CA . ILE A 1 118 ? -3.670 -2.090 -6.641 1.00 87.44 118 ILE A CA 1
ATOM 801 C C . ILE A 1 118 ? -3.939 -1.060 -5.534 1.00 87.44 118 ILE A C 1
ATOM 803 O O . ILE A 1 118 ? -4.834 -1.263 -4.714 1.00 87.44 118 ILE A O 1
ATOM 807 N N . TYR A 1 119 ? -3.217 0.063 -5.524 1.00 85.25 119 TYR A N 1
ATOM 808 C CA . TYR A 1 119 ? -3.411 1.121 -4.525 1.00 85.25 119 TYR A CA 1
ATOM 809 C C . TYR A 1 119 ? -4.768 1.814 -4.687 1.00 85.25 119 TYR A C 1
ATOM 811 O O . TYR A 1 119 ? -5.447 2.071 -3.693 1.00 85.25 119 TYR A O 1
ATOM 819 N N . LEU A 1 120 ? -5.199 2.058 -5.928 1.00 84.62 120 LEU A N 1
ATOM 820 C CA . LEU A 1 120 ? -6.527 2.595 -6.228 1.00 84.62 120 LEU A CA 1
ATOM 821 C C . LEU A 1 120 ? -7.638 1.620 -5.839 1.00 84.62 120 LEU A C 1
ATOM 823 O O . LEU A 1 120 ? -8.629 2.042 -5.249 1.00 84.62 120 LEU A O 1
ATOM 827 N N . LEU A 1 121 ? -7.472 0.326 -6.122 1.00 86.44 121 LEU A N 1
ATOM 828 C CA . LEU A 1 121 ? -8.434 -0.698 -5.721 1.00 86.44 121 LEU A CA 1
ATOM 829 C C . LEU A 1 121 ? -8.526 -0.799 -4.196 1.00 86.44 121 LEU A C 1
ATOM 831 O O . LEU A 1 121 ? -9.628 -0.888 -3.663 1.00 86.44 121 LEU A O 1
ATOM 835 N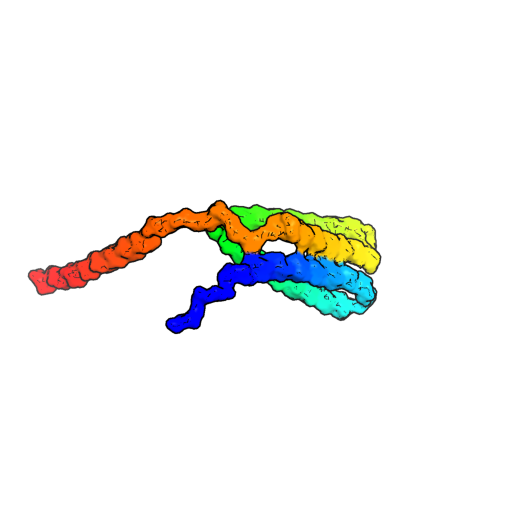 N . GLY A 1 122 ? -7.393 -0.731 -3.493 1.00 80.44 122 GLY A N 1
ATOM 836 C CA . GLY A 1 122 ? -7.352 -0.691 -2.032 1.00 80.44 122 GLY A CA 1
ATOM 837 C C . GLY A 1 122 ? -8.055 0.544 -1.467 1.00 80.44 122 GLY A C 1
ATOM 838 O O . GLY A 1 122 ? -8.879 0.422 -0.563 1.00 80.44 122 GLY A O 1
ATOM 839 N N . ALA A 1 123 ? -7.803 1.721 -2.045 1.00 82.06 123 ALA A N 1
ATOM 840 C CA . ALA A 1 123 ? -8.493 2.951 -1.667 1.00 82.06 123 ALA A CA 1
ATOM 841 C C . ALA A 1 123 ? -10.004 2.870 -1.943 1.00 82.06 123 ALA A C 1
ATOM 843 O O . ALA A 1 123 ? -10.800 3.272 -1.099 1.00 82.06 123 ALA A O 1
ATOM 844 N N . LEU A 1 124 ? -10.415 2.308 -3.083 1.00 81.62 124 LEU A N 1
ATOM 845 C CA . LEU A 1 124 ? -11.823 2.133 -3.440 1.00 81.62 124 LEU A CA 1
ATOM 846 C C . LEU A 1 124 ? -12.522 1.123 -2.527 1.00 81.62 124 LEU A C 1
ATOM 848 O O . LEU A 1 124 ? -13.630 1.386 -2.071 1.00 81.62 124 LEU A O 1
ATOM 852 N N . ALA A 1 125 ? -11.881 -0.007 -2.228 1.00 80.50 125 ALA A N 1
ATOM 853 C CA . ALA A 1 125 ? -12.401 -0.998 -1.293 1.00 80.50 125 ALA A CA 1
ATOM 854 C C . ALA A 1 125 ? -12.563 -0.394 0.107 1.00 80.50 125 ALA A C 1
ATOM 856 O O . ALA A 1 125 ?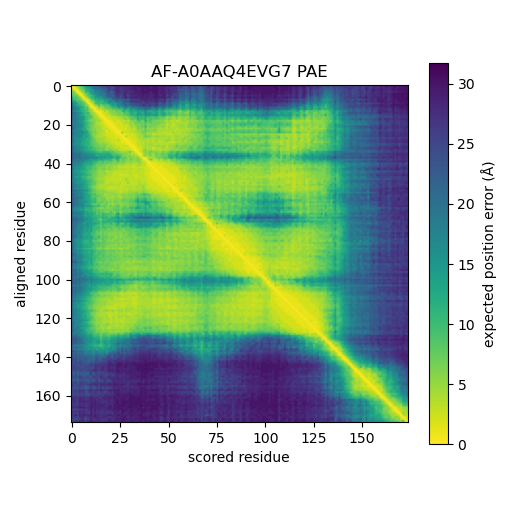 -13.577 -0.624 0.763 1.00 80.50 125 ALA A O 1
ATOM 857 N N . PHE A 1 126 ? -11.615 0.441 0.536 1.00 72.75 126 PHE A N 1
ATOM 858 C CA . PHE A 1 126 ? -11.734 1.186 1.783 1.00 72.75 126 PHE A CA 1
ATOM 859 C C . PHE A 1 126 ? -12.869 2.218 1.734 1.00 72.75 126 PHE A C 1
ATOM 861 O O . PHE A 1 126 ? -13.611 2.341 2.695 1.00 72.75 126 PHE A O 1
ATOM 868 N N . LEU A 1 127 ? -13.070 2.932 0.626 1.00 73.12 127 LEU A N 1
ATOM 869 C CA . LEU A 1 127 ? -14.198 3.862 0.492 1.00 73.12 127 LEU A CA 1
ATOM 870 C C . LEU A 1 127 ? -15.558 3.146 0.429 1.00 73.12 127 LEU A C 1
ATOM 872 O O . LEU A 1 127 ? -16.556 3.695 0.883 1.00 73.12 127 LEU A O 1
ATOM 876 N N . ALA A 1 128 ? -15.603 1.937 -0.136 1.00 74.38 128 ALA A N 1
ATOM 877 C CA . ALA A 1 128 ? -16.829 1.160 -0.297 1.00 74.38 128 ALA A CA 1
ATOM 878 C C . ALA A 1 128 ? -17.238 0.409 0.981 1.00 74.38 128 ALA A C 1
ATOM 880 O O . ALA A 1 128 ? -18.424 0.341 1.293 1.00 74.38 128 ALA A O 1
ATOM 881 N N . PHE A 1 129 ? -16.272 -0.163 1.709 1.00 67.88 129 PHE A N 1
ATOM 882 C CA . PHE A 1 129 ? -16.518 -1.020 2.878 1.00 67.88 129 PHE A CA 1
ATOM 883 C C . PHE A 1 129 ? -16.005 -0.434 4.199 1.00 67.88 129 PHE A C 1
ATOM 885 O O . PHE A 1 129 ? -16.384 -0.907 5.271 1.00 67.88 129 PHE A O 1
ATOM 892 N N . GLY A 1 130 ? -15.132 0.571 4.150 1.00 60.62 130 GLY A N 1
ATOM 893 C CA . GLY A 1 130 ? -14.556 1.208 5.327 1.00 60.62 130 GLY A CA 1
ATOM 894 C C . GLY A 1 130 ? -15.560 2.146 5.978 1.00 60.62 130 GLY A C 1
ATOM 895 O O . GLY A 1 130 ? -15.752 3.281 5.552 1.00 60.62 130 GLY A O 1
ATOM 896 N N . SER A 1 131 ? -16.177 1.670 7.054 1.00 54.62 131 SER A N 1
ATOM 897 C CA . SER A 1 131 ? -16.857 2.534 8.011 1.00 54.62 131 SER A CA 1
ATOM 898 C C . SER A 1 131 ? -15.898 2.856 9.146 1.00 54.62 131 SER A C 1
ATOM 900 O O . SER A 1 131 ? -15.298 1.961 9.738 1.00 54.62 131 SER A O 1
ATOM 902 N N . ALA A 1 132 ? -15.754 4.143 9.445 1.00 52.50 132 ALA A N 1
ATOM 903 C CA . ALA A 1 132 ? -14.933 4.627 10.545 1.00 52.50 132 ALA A CA 1
ATOM 904 C C . ALA A 1 132 ? -15.605 4.469 11.919 1.00 52.50 132 ALA A C 1
ATOM 906 O O . ALA A 1 132 ? -15.027 4.835 12.937 1.00 52.50 132 ALA A O 1
ATOM 907 N N . GLU A 1 133 ? -16.844 3.982 11.955 1.00 53.62 133 GLU A N 1
ATOM 908 C CA . GLU A 1 133 ? -17.608 3.848 13.187 1.00 53.62 133 GLU A CA 1
ATOM 909 C C . GLU A 1 133 ? -17.196 2.574 13.940 1.00 53.62 133 GLU A C 1
ATOM 911 O O . GLU A 1 133 ? -17.107 1.490 13.348 1.00 53.62 133 GLU A O 1
ATOM 916 N N . VAL A 1 134 ? -16.991 2.701 15.258 1.00 53.22 134 VAL A N 1
ATOM 917 C CA . VAL A 1 134 ? -16.755 1.564 16.158 1.00 53.22 134 VAL A CA 1
ATOM 918 C C . VAL A 1 134 ? -17.914 0.588 16.000 1.00 53.22 134 VAL A C 1
ATOM 920 O O . VAL A 1 134 ? -19.067 0.912 16.284 1.00 53.22 134 VAL A O 1
ATOM 923 N N . GLN A 1 135 ? -17.615 -0.611 15.506 1.00 53.75 135 GLN A N 1
ATOM 924 C CA . GLN A 1 135 ? -18.651 -1.593 15.238 1.00 53.75 135 GLN A CA 1
ATOM 925 C C . GLN A 1 135 ? -19.309 -2.041 16.555 1.00 53.75 135 GLN A C 1
ATOM 927 O O . GLN A 1 135 ? -18.612 -2.265 17.543 1.00 53.75 135 GLN A O 1
ATOM 932 N N . PRO A 1 136 ? -20.640 -2.215 16.607 1.00 50.41 136 PRO A N 1
ATOM 933 C CA . PRO A 1 136 ? -21.365 -2.472 17.856 1.00 50.41 136 PRO A CA 1
ATOM 934 C C . PRO A 1 136 ? -20.970 -3.784 18.558 1.00 50.41 136 PRO A C 1
ATOM 936 O O . PRO A 1 136 ? -21.144 -3.902 19.766 1.00 50.41 136 PRO A O 1
ATOM 939 N N . TRP A 1 137 ? -20.383 -4.747 17.837 1.00 56.62 137 TRP A N 1
ATOM 940 C CA . TRP A 1 137 ? -19.823 -5.977 18.416 1.00 56.62 137 TRP A CA 1
ATOM 941 C C . TRP A 1 137 ? -18.509 -5.755 19.184 1.00 56.62 137 TRP A C 1
ATOM 943 O O . TRP A 1 137 ? -18.078 -6.637 19.923 1.00 56.62 137 TRP A O 1
ATOM 953 N N . ALA A 1 138 ? -17.874 -4.593 19.011 1.00 54.66 138 ALA A N 1
ATOM 954 C CA . ALA A 1 138 ? -16.635 -4.199 19.668 1.00 54.66 138 ALA A CA 1
ATOM 955 C C . ALA A 1 138 ? -16.855 -3.412 20.963 1.00 54.66 138 ALA A C 1
ATOM 957 O O . ALA A 1 138 ? -15.879 -3.016 21.606 1.00 54.66 138 ALA A O 1
ATOM 958 N N . GLN A 1 139 ? -18.112 -3.174 21.363 1.00 53.22 139 GLN A N 1
ATOM 959 C CA . GLN A 1 139 ? -18.366 -2.624 22.687 1.00 53.22 139 GLN A CA 1
ATOM 960 C C . GLN A 1 139 ? -17.759 -3.578 23.719 1.00 53.22 139 GLN A C 1
ATOM 962 O O . GLN A 1 139 ? -18.088 -4.769 23.706 1.00 53.22 139 GLN A O 1
ATOM 967 N N . PRO A 1 140 ? -16.865 -3.096 24.604 1.00 52.59 140 PRO A N 1
ATOM 968 C CA . PRO A 1 140 ? -16.452 -3.892 25.740 1.00 52.59 140 PRO A CA 1
ATOM 969 C C . PRO A 1 140 ? -17.736 -4.307 26.449 1.00 52.59 140 PRO A C 1
ATOM 971 O O . PRO A 1 140 ? -18.544 -3.442 26.800 1.00 52.59 140 PRO A O 1
ATOM 974 N N . ALA A 1 141 ? -17.943 -5.613 26.648 1.00 48.00 141 ALA A N 1
ATOM 975 C CA . ALA A 1 141 ? -18.912 -6.055 27.639 1.00 48.00 141 ALA A CA 1
ATOM 976 C C . ALA A 1 141 ? -18.656 -5.210 28.896 1.00 48.00 141 ALA A C 1
ATOM 978 O O . ALA A 1 141 ? -17.477 -5.017 29.226 1.00 48.00 141 ALA A O 1
ATOM 979 N N . PRO A 1 142 ? -19.693 -4.636 29.536 1.00 45.50 142 PRO A N 1
ATOM 980 C CA . PRO A 1 142 ? -19.495 -3.786 30.697 1.00 45.50 142 PRO A CA 1
ATOM 981 C C . PRO A 1 142 ? -18.587 -4.551 31.654 1.00 45.50 142 PRO A C 1
ATOM 983 O O . PRO A 1 142 ? -18.970 -5.617 32.137 1.00 45.50 142 PRO A O 1
ATOM 986 N N . GLN A 1 143 ? -17.352 -4.069 31.844 1.00 48.19 143 GLN A N 1
ATOM 987 C CA . GLN A 1 143 ? -16.425 -4.657 32.800 1.00 48.19 143 GLN A CA 1
ATOM 988 C C . GLN A 1 143 ? -16.994 -4.345 34.174 1.00 48.19 143 GLN A C 1
ATOM 990 O O . GLN A 1 143 ? -16.672 -3.342 34.809 1.00 48.19 143 GLN A O 1
ATOM 995 N N . HIS A 1 144 ? -17.935 -5.179 34.589 1.00 45.72 144 HIS A N 1
ATOM 996 C CA . HIS A 1 144 ? -18.548 -5.120 35.887 1.00 45.72 144 HIS A CA 1
ATOM 997 C C . HIS A 1 144 ? -17.492 -5.605 36.882 1.00 45.72 144 HIS A C 1
ATOM 999 O O . HIS A 1 144 ? -17.297 -6.797 37.089 1.00 45.72 144 HIS A O 1
ATOM 1005 N N . GLY A 1 145 ? -16.725 -4.664 37.425 1.00 48.34 145 GLY A N 1
ATOM 1006 C CA . GLY A 1 145 ? -16.026 -4.822 38.696 1.00 48.34 145 GLY A CA 1
ATOM 1007 C C . GLY A 1 145 ? -14.772 -5.699 38.745 1.00 48.34 145 GLY A C 1
ATOM 1008 O O . GLY A 1 145 ? -14.097 -5.628 39.760 1.00 48.34 145 GLY A O 1
ATOM 1009 N N . THR A 1 146 ? -14.388 -6.469 37.720 1.00 56.88 146 THR A N 1
ATOM 1010 C CA . THR A 1 146 ? -13.325 -7.491 37.887 1.00 56.88 146 THR A CA 1
ATOM 1011 C C . THR A 1 146 ? -11.912 -6.927 38.099 1.00 56.88 146 THR A C 1
ATOM 1013 O O . THR A 1 146 ? -11.138 -7.481 38.876 1.00 56.88 146 THR A O 1
ATOM 1016 N N . VAL A 1 147 ? -11.550 -5.811 37.452 1.00 59.81 147 VAL A N 1
ATOM 1017 C CA . VAL A 1 147 ? -10.214 -5.203 37.639 1.00 59.81 147 VAL A CA 1
ATOM 1018 C C . VAL A 1 147 ? -10.133 -4.466 38.975 1.00 59.81 147 VAL A C 1
ATOM 1020 O O . VAL A 1 147 ? -9.147 -4.611 39.690 1.00 59.81 147 VAL A O 1
ATOM 1023 N N . ALA A 1 148 ? -11.193 -3.741 39.350 1.00 56.97 148 ALA A N 1
ATOM 1024 C CA . ALA A 1 148 ? -11.284 -3.096 40.658 1.00 56.97 148 ALA A CA 1
ATOM 1025 C C . ALA A 1 148 ? -11.278 -4.141 41.783 1.00 56.97 148 ALA A C 1
ATOM 1027 O O . ALA A 1 148 ? -10.499 -4.005 42.718 1.00 56.97 148 ALA A O 1
ATOM 1028 N N . SER A 1 149 ? -12.032 -5.239 41.643 1.00 56.22 149 SER A N 1
ATOM 1029 C CA . SER A 1 149 ? -12.031 -6.325 42.625 1.00 56.22 149 SER A CA 1
ATOM 1030 C C . SER A 1 149 ? -10.690 -7.048 42.693 1.00 56.22 149 SER A C 1
ATOM 1032 O O . SER A 1 149 ? -10.284 -7.440 43.776 1.00 56.22 149 SER A O 1
ATOM 1034 N N . HIS A 1 150 ? -9.968 -7.224 41.579 1.00 57.41 150 HIS A N 1
ATOM 1035 C CA . HIS A 1 150 ? -8.632 -7.825 41.624 1.00 57.41 150 HIS A CA 1
ATOM 1036 C C . HIS A 1 150 ? -7.595 -6.905 42.268 1.00 57.41 150 HIS A C 1
ATOM 1038 O O . HIS A 1 150 ? -6.768 -7.400 43.025 1.00 57.41 150 HIS A O 1
ATOM 1044 N N . ILE A 1 151 ? -7.649 -5.592 42.027 1.00 63.75 151 ILE A N 1
ATOM 1045 C CA . ILE A 1 151 ? -6.758 -4.632 42.697 1.00 63.75 151 ILE A CA 1
ATOM 1046 C C . ILE A 1 151 ? -7.102 -4.531 44.186 1.00 63.75 151 ILE A C 1
ATOM 1048 O O . ILE A 1 151 ? -6.194 -4.540 45.010 1.00 63.75 151 ILE A O 1
ATOM 1052 N N . GLU A 1 152 ? -8.385 -4.517 44.547 1.00 63.00 152 GLU A N 1
ATOM 1053 C CA . GLU A 1 152 ? -8.830 -4.465 45.944 1.00 63.00 152 GLU A CA 1
ATOM 1054 C C . GLU A 1 152 ? -8.469 -5.753 46.696 1.00 63.00 152 GLU A C 1
ATOM 1056 O O . GLU A 1 152 ? -7.947 -5.694 47.802 1.00 63.00 152 GLU A O 1
ATOM 1061 N N . HIS A 1 153 ? -8.604 -6.919 46.056 1.00 61.69 153 HIS A N 1
ATOM 1062 C CA . HIS A 1 153 ? -8.207 -8.210 46.627 1.00 61.69 153 HIS A CA 1
ATOM 1063 C C . HIS A 1 153 ? -6.676 -8.393 46.693 1.00 61.69 153 HIS A C 1
ATOM 1065 O O . HIS A 1 153 ? -6.182 -9.154 47.527 1.00 61.69 153 HIS A O 1
ATOM 1071 N N . GLN A 1 154 ? -5.908 -7.713 45.831 1.00 60.38 154 GLN A N 1
ATOM 1072 C CA . GLN A 1 154 ? -4.441 -7.640 45.917 1.00 60.38 154 GLN A CA 1
ATOM 1073 C C . GLN A 1 154 ? -3.990 -6.665 47.013 1.00 60.38 154 GLN A C 1
ATOM 1075 O O . GLN A 1 154 ? -3.046 -6.972 47.737 1.00 60.38 154 GLN A O 1
ATOM 1080 N N . ALA A 1 155 ? -4.677 -5.531 47.172 1.00 63.69 155 ALA A N 1
ATOM 1081 C CA . ALA A 1 155 ? -4.421 -4.559 48.231 1.00 63.69 155 ALA A CA 1
ATOM 1082 C C . ALA A 1 155 ? -4.773 -5.121 49.619 1.00 63.69 155 ALA A C 1
ATOM 1084 O O . ALA A 1 155 ? -3.987 -4.958 50.548 1.00 63.69 155 ALA A O 1
ATOM 1085 N N . ASP A 1 156 ? -5.881 -5.860 49.743 1.00 67.00 156 ASP A N 1
ATOM 1086 C CA . ASP A 1 156 ? -6.257 -6.588 50.964 1.00 67.00 156 ASP A CA 1
ATOM 1087 C C . ASP A 1 156 ? -5.224 -7.676 51.313 1.00 67.00 156 ASP A C 1
ATOM 1089 O O . ASP A 1 156 ? -4.776 -7.786 52.455 1.00 67.00 156 ASP A O 1
ATOM 1093 N N . ASN A 1 157 ? -4.731 -8.418 50.311 1.00 65.25 157 ASN A N 1
ATOM 1094 C CA . ASN A 1 157 ? -3.655 -9.393 50.516 1.00 65.25 157 ASN A CA 1
ATOM 1095 C C . ASN A 1 157 ? -2.319 -8.747 50.914 1.00 65.25 157 ASN A C 1
ATOM 1097 O O . ASN A 1 157 ? -1.586 -9.329 51.714 1.00 65.25 157 ASN A O 1
ATOM 1101 N N . ALA A 1 158 ? -1.995 -7.570 50.372 1.00 62.47 158 ALA A N 1
ATOM 1102 C CA . ALA A 1 158 ? -0.799 -6.822 50.753 1.00 62.47 158 ALA A CA 1
ATOM 1103 C C . ALA A 1 158 ? -0.897 -6.337 52.209 1.00 62.47 158 ALA A C 1
ATOM 1105 O O . ALA A 1 158 ? 0.031 -6.543 52.987 1.00 62.47 158 ALA A O 1
ATOM 1106 N N . HIS A 1 159 ? -2.058 -5.814 52.612 1.00 57.53 159 HIS A N 1
ATOM 1107 C CA . HIS A 1 159 ? -2.303 -5.347 53.978 1.00 57.53 159 HIS A CA 1
ATOM 1108 C C . HIS A 1 159 ? -2.344 -6.492 55.009 1.00 57.53 159 HIS A C 1
ATOM 1110 O O . HIS A 1 159 ? -1.993 -6.306 56.174 1.00 57.53 159 HIS A O 1
ATOM 1116 N N . ARG A 1 160 ? -2.737 -7.700 54.583 1.00 58.50 160 ARG A N 1
ATOM 1117 C CA . ARG A 1 160 ? -2.707 -8.925 55.397 1.00 58.50 160 ARG A CA 1
ATOM 1118 C C . ARG A 1 160 ? -1.289 -9.481 55.591 1.00 58.50 160 ARG A C 1
ATOM 1120 O O . ARG A 1 160 ? -1.046 -10.192 56.566 1.00 58.50 160 ARG A O 1
ATOM 1127 N N . PHE A 1 161 ? -0.350 -9.155 54.702 1.00 57.31 161 PHE A N 1
ATOM 1128 C CA . PHE A 1 161 ? 1.061 -9.542 54.826 1.00 57.31 161 PHE A CA 1
ATOM 1129 C C . PHE A 1 161 ? 1.853 -8.656 55.808 1.00 57.31 161 PHE A C 1
ATOM 1131 O O . PHE A 1 161 ? 2.838 -9.122 56.390 1.00 57.31 161 PHE A O 1
ATOM 1138 N N . ASP A 1 162 ? 1.357 -7.452 56.108 1.00 51.47 162 ASP A N 1
ATOM 1139 C CA . ASP A 1 162 ? 1.864 -6.575 57.178 1.00 51.47 162 ASP A CA 1
ATOM 1140 C C . ASP A 1 162 ? 1.515 -7.064 58.602 1.00 51.47 162 ASP A C 1
ATOM 1142 O O . ASP A 1 162 ? 1.795 -6.389 59.587 1.00 51.47 162 ASP A O 1
ATOM 1146 N N . LEU A 1 163 ? 0.967 -8.276 58.752 1.00 53.53 163 LEU A N 1
ATOM 1147 C CA . LEU A 1 163 ? 0.883 -8.985 60.037 1.00 53.53 163 LEU A CA 1
ATOM 1148 C C . LEU A 1 163 ? 2.174 -9.752 60.380 1.00 53.53 163 LEU A C 1
ATOM 1150 O O . LEU A 1 163 ? 2.290 -10.313 61.466 1.00 53.53 163 LEU A O 1
ATOM 1154 N N . THR A 1 164 ? 3.174 -9.785 59.497 1.00 50.41 164 THR A N 1
ATOM 1155 C CA . THR A 1 164 ? 4.468 -10.438 59.783 1.00 50.41 164 THR A CA 1
ATOM 1156 C C . THR A 1 164 ? 5.397 -9.597 60.658 1.00 50.41 164 THR A C 1
ATOM 1158 O O . THR A 1 164 ? 6.227 -10.158 61.375 1.00 50.41 164 THR A O 1
ATOM 1161 N N . THR A 1 165 ? 5.191 -8.279 60.726 1.00 53.94 165 THR A N 1
ATOM 1162 C CA . THR A 1 165 ? 5.770 -7.440 61.789 1.00 53.94 165 THR A CA 1
ATOM 1163 C C . THR A 1 165 ? 5.241 -7.831 63.172 1.00 53.94 165 THR A C 1
ATOM 1165 O O . THR A 1 165 ? 5.966 -7.674 64.148 1.00 53.94 165 THR A O 1
ATOM 1168 N N . SER A 1 166 ? 4.056 -8.454 63.275 1.00 48.81 166 SER A N 1
ATOM 1169 C CA . SER A 1 166 ? 3.562 -9.037 64.536 1.00 48.81 166 SER A CA 1
ATOM 1170 C C . SER A 1 166 ? 4.288 -10.340 64.920 1.00 48.81 166 SER A C 1
ATOM 1172 O O . SER A 1 166 ? 4.431 -10.633 66.105 1.00 48.81 166 SER A O 1
ATOM 1174 N N . PHE A 1 167 ? 4.826 -11.099 63.956 1.00 46.81 167 PHE A N 1
ATOM 1175 C CA . PHE A 1 167 ? 5.613 -12.310 64.246 1.00 46.81 167 PHE A CA 1
ATOM 1176 C C . PHE A 1 167 ? 7.049 -11.988 64.696 1.00 46.81 167 PHE A C 1
ATOM 1178 O O . PHE A 1 167 ? 7.652 -12.765 65.435 1.00 46.81 167 PHE A O 1
ATOM 1185 N N . ALA A 1 168 ? 7.575 -10.815 64.322 1.00 49.75 168 ALA A N 1
ATOM 1186 C CA . ALA A 1 168 ? 8.866 -10.320 64.804 1.00 49.75 168 ALA A CA 1
ATOM 1187 C C . ALA A 1 168 ? 8.867 -10.012 66.319 1.00 49.75 168 ALA A C 1
ATOM 1189 O O . ALA A 1 168 ? 9.912 -10.120 66.956 1.00 49.75 168 ALA A O 1
ATOM 1190 N N . GLU A 1 169 ? 7.709 -9.717 66.925 1.00 51.47 169 GLU A N 1
ATOM 1191 C CA . GLU A 1 169 ? 7.601 -9.474 68.374 1.00 51.47 169 GLU A CA 1
ATOM 1192 C C . GLU A 1 169 ? 7.526 -10.757 69.226 1.00 51.47 169 GLU A C 1
ATOM 1194 O O . GLU A 1 169 ? 7.834 -10.719 70.416 1.00 51.47 169 GLU A O 1
ATOM 1199 N N . SER A 1 170 ? 7.194 -11.921 68.649 1.00 55.34 170 SER A N 1
ATOM 1200 C CA . SER A 1 170 ? 7.093 -13.183 69.414 1.00 55.34 170 SER A CA 1
ATOM 1201 C C . SER A 1 170 ? 8.443 -13.858 69.708 1.00 55.34 170 SER A C 1
ATOM 1203 O O . SER A 1 170 ? 8.504 -14.740 70.561 1.00 55.34 170 SER A O 1
ATOM 1205 N N . PHE A 1 171 ? 9.534 -13.449 69.051 1.00 50.81 171 PHE A N 1
ATOM 1206 C CA . PHE A 1 171 ? 10.868 -14.052 69.229 1.00 50.81 171 PHE A CA 1
ATOM 1207 C C . PHE A 1 171 ? 11.761 -13.322 70.251 1.00 50.81 171 PHE A C 1
ATOM 1209 O O . PHE A 1 171 ? 12.873 -13.763 70.513 1.00 50.81 171 PHE A O 1
ATOM 1216 N N . HIS A 1 172 ? 11.280 -12.221 70.842 1.00 50.16 172 HIS A N 1
ATOM 1217 C CA . HIS A 1 172 ? 11.971 -11.464 71.898 1.00 50.16 172 HIS A CA 1
ATOM 1218 C C . HIS A 1 172 ? 11.486 -11.805 73.323 1.00 50.16 172 HIS A C 1
ATOM 1220 O O . HIS A 1 172 ? 11.956 -11.205 74.289 1.00 50.16 172 HIS A O 1
ATOM 1226 N N . MET A 1 173 ? 10.548 -12.751 73.463 1.00 51.00 173 MET A N 1
ATOM 1227 C CA . MET A 1 173 ? 9.953 -13.160 74.745 1.00 51.00 173 MET A CA 1
ATOM 1228 C C . MET A 1 173 ? 10.320 -14.605 75.161 1.00 51.00 173 MET A C 1
ATOM 1230 O O . MET A 1 173 ? 9.755 -15.120 76.125 1.00 51.00 173 MET A O 1
ATOM 1234 N N . PHE A 1 174 ? 11.278 -15.244 74.476 1.00 42.75 174 PHE A N 1
ATOM 1235 C CA . PHE A 1 174 ? 11.894 -16.525 74.856 1.00 42.75 174 PHE A CA 1
ATOM 1236 C C . PHE A 1 174 ? 13.419 -16.412 74.769 1.00 42.75 174 PHE A C 1
ATOM 1238 O O . PHE A 1 174 ? 14.101 -16.954 75.667 1.00 42.75 174 PHE A O 1
#

InterPro domains:
  IPR036259 MFS transporter superfamily [G3DSA:1.20.1250.20] (7-133)
  IPR036259 MFS transporter superfamily [SSF103473] (17-136)
  IPR050382 Major Facilitator Superfamily Sodium/Anion Cotransporter [PTHR11662] (21-141)

Nearest PDB structures (foldseek):
  7dl9-assembly2_B  TM=6.705E-01  e=2.219E+00  Escherichia coli K-12
  6kki-assembly1_A  TM=6.883E-01  e=8.277E+00  Escherichia coli K-12